Protein AF-A0A7V5YGA8-F1 (afdb_monomer_lite)

Radius of gyration: 15.55 Å; chains: 1; bounding box: 28×24×42 Å

Secondary structure (DSSP, 8-state):
---HHHHHHH--PPPHHHHHHHTT--GGGEEESSSS-EEEPTTHHHHHTTSPP-------

Structure (mmCIF, N/CA/C/O backbone):
data_AF-A0A7V5YGA8-F1
#
_entry.id   AF-A0A7V5YGA8-F1
#
loop_
_atom_site.group_PDB
_atom_site.id
_atom_site.type_symbol
_atom_site.label_atom_id
_atom_site.label_alt_id
_atom_site.label_comp_id
_atom_site.label_asym_id
_atom_site.label_entity_id
_atom_site.label_seq_id
_atom_site.pdbx_PDB_ins_code
_atom_site.Cartn_x
_atom_site.Cartn_y
_atom_site.Cartn_z
_atom_site.occupancy
_atom_site.B_iso_or_equiv
_atom_site.auth_seq_id
_atom_site.auth_comp_id
_atom_site.auth_asym_id
_atom_site.auth_atom_id
_atom_site.pdbx_PDB_model_num
ATOM 1 N N . MET A 1 1 ? -12.061 11.080 26.504 1.00 88.50 1 MET A N 1
ATOM 2 C CA . MET A 1 1 ? -11.153 10.800 25.370 1.00 88.50 1 MET A CA 1
ATOM 3 C C . MET A 1 1 ? -11.250 9.314 25.073 1.00 88.50 1 MET A C 1
ATOM 5 O O . MET A 1 1 ? -11.378 8.555 26.027 1.00 88.50 1 MET A O 1
ATOM 9 N N . LYS A 1 2 ? -11.300 8.911 23.800 1.00 95.19 2 LYS A N 1
ATOM 10 C CA . LYS A 1 2 ? -11.342 7.486 23.433 1.00 95.19 2 LYS A CA 1
ATOM 11 C C . LYS A 1 2 ? -9.941 6.883 23.535 1.00 95.19 2 LYS A C 1
ATOM 13 O O . LYS A 1 2 ? -8.970 7.616 23.371 1.00 95.19 2 LYS A O 1
ATOM 18 N N . SER A 1 3 ? -9.845 5.584 23.805 1.00 98.44 3 SER A N 1
ATOM 19 C CA . SER A 1 3 ? -8.581 4.850 23.673 1.00 98.44 3 SER A CA 1
ATOM 20 C C . SER A 1 3 ? -8.275 4.545 22.204 1.00 98.44 3 SER A C 1
ATOM 22 O O . SER A 1 3 ? -9.190 4.475 21.381 1.00 98.44 3 SER A O 1
ATOM 24 N N . ASP A 1 4 ? -7.008 4.290 21.876 1.00 98.31 4 ASP A N 1
ATOM 25 C CA . ASP A 1 4 ? -6.594 3.930 20.510 1.00 98.31 4 ASP A CA 1
ATOM 26 C C . ASP A 1 4 ? -7.340 2.699 19.980 1.00 98.31 4 ASP A C 1
ATOM 28 O O . ASP A 1 4 ? -7.745 2.661 18.819 1.00 98.31 4 ASP A O 1
ATOM 32 N N . LEU A 1 5 ? -7.604 1.715 20.849 1.00 98.12 5 LEU A N 1
ATOM 33 C CA . LEU A 1 5 ? -8.381 0.529 20.487 1.00 98.12 5 LEU A CA 1
ATOM 34 C C . LEU A 1 5 ? -9.822 0.887 20.102 1.00 98.12 5 LEU A C 1
ATOM 36 O O . LEU A 1 5 ? -10.331 0.366 19.113 1.00 98.12 5 LEU A O 1
ATOM 40 N N . GLN A 1 6 ? -10.469 1.782 20.857 1.00 98.50 6 GLN A N 1
ATOM 41 C CA . GLN A 1 6 ? -11.825 2.242 20.538 1.00 98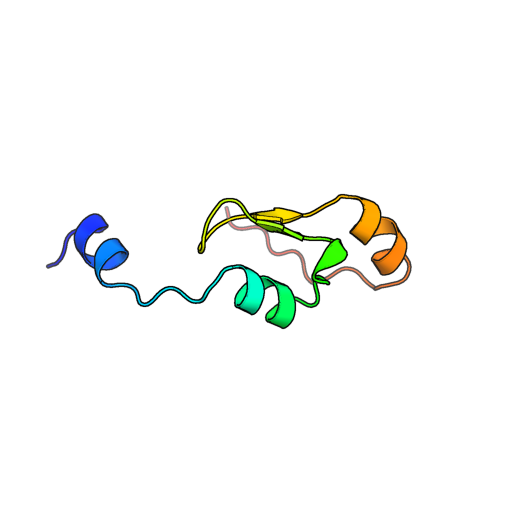.50 6 GLN A CA 1
ATOM 42 C C . GLN A 1 6 ? -11.850 2.977 19.196 1.00 98.50 6 GLN A C 1
ATOM 44 O O . GLN A 1 6 ? -12.735 2.733 18.381 1.00 98.50 6 GLN A O 1
ATOM 49 N N . ILE A 1 7 ? -10.853 3.827 18.934 1.00 98.31 7 ILE A N 1
ATOM 50 C CA . ILE A 1 7 ? -10.731 4.545 17.659 1.00 98.31 7 ILE A CA 1
ATOM 51 C C . ILE A 1 7 ? -10.540 3.552 16.500 1.00 98.31 7 ILE A C 1
ATOM 53 O O . ILE A 1 7 ? -11.225 3.660 15.484 1.00 98.31 7 ILE A O 1
ATOM 57 N N . ALA A 1 8 ? -9.669 2.551 16.657 1.00 97.81 8 ALA A N 1
ATOM 58 C CA . ALA A 1 8 ? -9.424 1.534 15.635 1.00 97.81 8 ALA A CA 1
ATOM 59 C C . ALA A 1 8 ? -10.661 0.661 15.351 1.00 97.81 8 ALA A C 1
ATOM 61 O O . ALA A 1 8 ? -10.925 0.326 14.198 1.00 97.81 8 ALA A O 1
ATOM 62 N N . GLN A 1 9 ? -11.436 0.307 16.382 1.00 97.75 9 GLN A N 1
ATOM 63 C CA . GLN A 1 9 ? -12.653 -0.505 16.246 1.00 97.75 9 GLN A CA 1
ATOM 64 C C . GLN A 1 9 ? -13.809 0.241 15.566 1.00 97.75 9 GLN A C 1
ATOM 66 O O . GLN A 1 9 ? -14.629 -0.387 14.899 1.00 97.75 9 GLN A O 1
ATOM 71 N N . GLU A 1 10 ? -13.885 1.564 15.716 1.00 98.06 10 GLU A N 1
ATOM 72 C CA . GLU A 1 10 ? -14.916 2.396 15.081 1.00 98.06 10 GLU A CA 1
ATOM 73 C C . GLU A 1 10 ? -14.627 2.713 13.603 1.00 98.06 10 GLU A C 1
ATOM 75 O O . GLU A 1 10 ? -15.498 3.227 12.892 1.00 98.06 10 GLU A O 1
ATOM 80 N N . ALA A 1 11 ? -13.417 2.416 13.118 1.00 97.75 11 ALA A N 1
ATOM 81 C CA . ALA A 1 11 ? -13.021 2.695 11.747 1.00 97.75 11 ALA A CA 1
ATOM 82 C C . ALA A 1 11 ? -13.856 1.893 10.732 1.00 97.75 11 ALA A C 1
ATOM 84 O O . ALA A 1 11 ? -14.012 0.674 10.821 1.00 97.75 11 ALA A O 1
ATOM 85 N N . LYS A 1 12 ? -14.347 2.577 9.693 1.00 97.56 12 LYS A N 1
ATOM 86 C CA . LYS A 1 12 ? -14.992 1.932 8.542 1.00 97.56 12 LYS A CA 1
ATOM 87 C C . LYS A 1 12 ? -13.925 1.491 7.545 1.00 97.56 12 LYS A C 1
ATOM 89 O O . LYS A 1 12 ? -13.478 2.282 6.718 1.00 97.56 12 LYS A O 1
ATOM 94 N N . LEU A 1 13 ? -13.508 0.233 7.644 1.00 97.56 13 LEU A N 1
ATOM 95 C CA . LEU A 1 13 ? -12.480 -0.330 6.770 1.00 97.56 13 LEU A CA 1
ATOM 96 C C . LEU A 1 13 ? -12.992 -0.492 5.331 1.00 97.56 13 LEU A C 1
ATOM 98 O O . LEU A 1 13 ? -14.080 -1.026 5.103 1.00 97.56 13 LEU A O 1
ATOM 102 N N . LYS A 1 14 ? -12.176 -0.079 4.356 1.00 98.06 14 LYS A N 1
ATOM 103 C CA . LYS A 1 14 ? -12.342 -0.476 2.952 1.00 98.06 14 LYS A CA 1
ATOM 104 C C . LYS A 1 14 ? -11.808 -1.904 2.761 1.00 98.06 14 LYS A C 1
ATOM 106 O O . LYS A 1 14 ? -10.801 -2.246 3.387 1.00 98.06 14 LYS A O 1
ATOM 111 N N . PRO A 1 15 ? -12.433 -2.746 1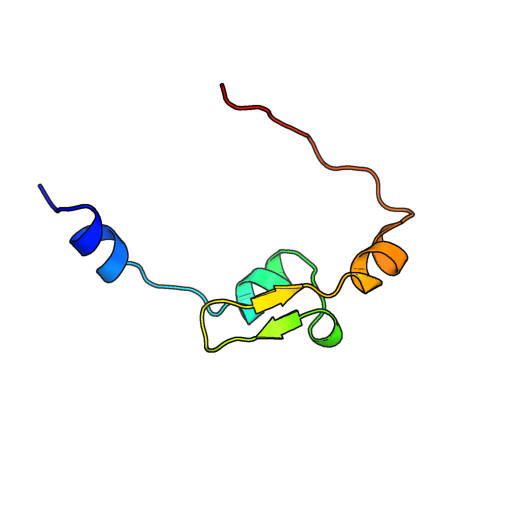.916 1.00 98.38 15 PRO A N 1
ATOM 112 C CA . PRO A 1 15 ? -11.880 -4.054 1.574 1.00 98.38 15 PRO A CA 1
ATOM 113 C C . PRO A 1 15 ? -10.467 -3.923 1.000 1.00 98.38 15 PRO A C 1
ATOM 115 O O . PRO A 1 15 ? -10.196 -3.003 0.229 1.00 98.38 15 PRO A O 1
ATOM 118 N N . ILE A 1 16 ? -9.573 -4.857 1.330 1.00 98.62 16 ILE A N 1
ATOM 119 C CA . ILE A 1 16 ? -8.176 -4.796 0.870 1.00 98.62 16 ILE A CA 1
ATOM 120 C C . ILE A 1 16 ? -8.060 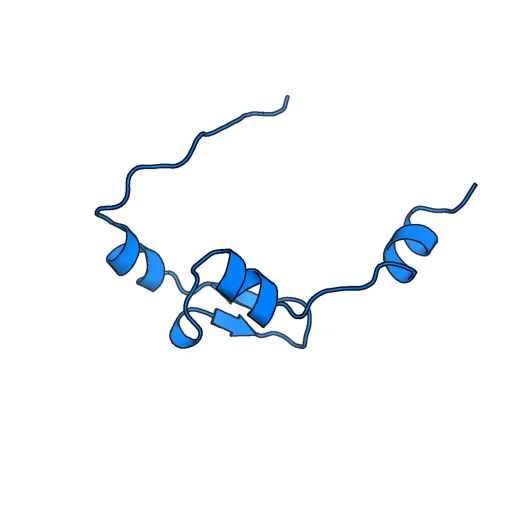-4.829 -0.660 1.00 98.62 16 ILE A C 1
ATOM 122 O O . ILE A 1 16 ? -7.176 -4.193 -1.222 1.00 98.62 16 ILE A O 1
ATOM 126 N N . THR A 1 17 ? -8.997 -5.493 -1.337 1.00 98.38 17 THR A N 1
ATOM 127 C CA . THR A 1 17 ? -9.089 -5.529 -2.802 1.00 98.38 17 THR A CA 1
ATOM 128 C C . THR A 1 17 ? -9.396 -4.157 -3.401 1.00 98.38 17 THR A C 1
ATOM 130 O O . THR A 1 17 ? -8.827 -3.798 -4.426 1.00 98.38 17 THR A O 1
ATOM 133 N N . GLN A 1 18 ? -10.234 -3.351 -2.738 1.00 98.44 18 GLN A N 1
ATOM 134 C CA . GLN A 1 18 ? -10.505 -1.977 -3.161 1.00 98.44 18 GLN A CA 1
ATOM 135 C C . GLN A 1 18 ? -9.253 -1.101 -3.016 1.00 98.44 18 GLN A C 1
ATOM 137 O O . GLN A 1 18 ? -8.928 -0.350 -3.929 1.00 98.44 18 GLN A O 1
ATOM 142 N N . ILE A 1 19 ? -8.534 -1.216 -1.892 1.00 98.38 19 ILE A N 1
ATOM 143 C CA . ILE A 1 19 ? -7.282 -0.474 -1.665 1.00 98.38 19 ILE A CA 1
ATOM 144 C C . ILE A 1 19 ? -6.219 -0.850 -2.707 1.00 98.38 19 ILE A C 1
ATOM 146 O O . ILE A 1 19 ? -5.556 0.030 -3.247 1.00 98.38 19 ILE A O 1
ATOM 150 N N . ALA A 1 20 ? -6.077 -2.142 -3.014 1.00 98.44 20 ALA A N 1
ATOM 151 C CA . ALA A 1 20 ? -5.143 -2.628 -4.026 1.00 98.44 20 ALA A CA 1
ATOM 152 C C . ALA A 1 20 ? -5.448 -2.043 -5.417 1.00 98.44 20 ALA A C 1
ATOM 154 O O . ALA A 1 20 ? -4.543 -1.532 -6.076 1.00 98.44 20 ALA A O 1
ATOM 155 N N . ALA A 1 21 ? -6.725 -2.029 -5.816 1.00 98.38 21 ALA A N 1
ATOM 156 C CA . ALA A 1 21 ? -7.155 -1.430 -7.077 1.00 98.38 21 ALA A CA 1
ATOM 157 C C . ALA A 1 21 ? -6.885 0.086 -7.129 1.00 98.38 21 ALA A C 1
ATOM 159 O O . ALA A 1 21 ? -6.361 0.578 -8.127 1.00 98.38 21 ALA A O 1
ATOM 160 N N . GLU A 1 22 ? -7.177 0.821 -6.046 1.00 98.38 22 GLU A N 1
ATOM 161 C CA . GLU A 1 22 ? -6.863 2.256 -5.922 1.00 98.38 22 GLU A CA 1
ATOM 162 C C . GLU A 1 22 ? -5.345 2.528 -6.027 1.00 98.38 22 GLU A C 1
ATOM 164 O O . GLU A 1 22 ? -4.942 3.569 -6.543 1.00 98.38 22 GLU A O 1
ATOM 169 N N . ALA A 1 23 ? -4.503 1.581 -5.597 1.00 97.19 23 ALA A N 1
ATOM 170 C CA . ALA A 1 23 ? -3.043 1.645 -5.709 1.00 97.19 23 ALA A CA 1
ATOM 171 C C . ALA A 1 23 ? -2.481 1.125 -7.054 1.00 97.19 23 ALA A C 1
ATOM 173 O O . ALA A 1 23 ? -1.272 1.192 -7.278 1.00 97.19 23 ALA A O 1
ATOM 174 N N . GLY A 1 24 ? -3.322 0.607 -7.959 1.00 97.06 24 GLY A N 1
ATOM 175 C CA . GLY A 1 24 ? -2.893 0.057 -9.253 1.00 97.06 24 GLY A CA 1
ATOM 176 C C . GLY A 1 24 ? -2.232 -1.331 -9.188 1.00 97.06 24 GLY A C 1
ATOM 177 O O . GLY A 1 24 ? -1.458 -1.684 -10.089 1.00 97.06 24 GLY A O 1
ATOM 178 N N . ILE A 1 25 ? -2.517 -2.095 -8.129 1.00 98.25 25 ILE A N 1
ATOM 179 C CA . ILE A 1 25 ? -2.179 -3.518 -7.994 1.00 98.25 25 ILE A CA 1
ATOM 180 C C . ILE A 1 25 ? -3.304 -4.332 -8.637 1.00 98.25 25 ILE A C 1
ATOM 182 O O . ILE A 1 25 ? -4.479 -4.129 -8.315 1.00 98.25 25 I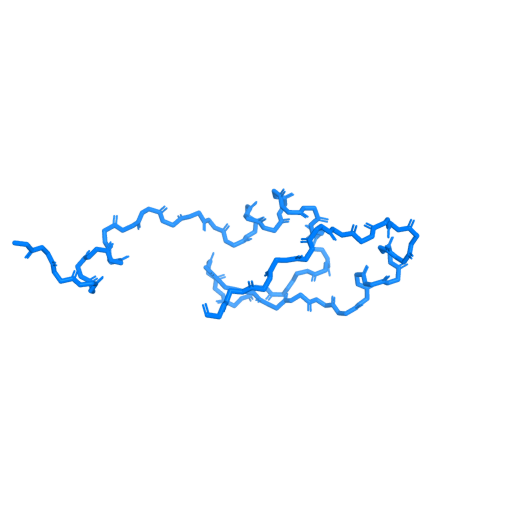LE A O 1
ATOM 186 N N . ASN A 1 26 ? -2.950 -5.236 -9.547 1.00 97.62 26 ASN A N 1
ATOM 187 C CA . ASN A 1 26 ? -3.928 -6.063 -10.242 1.00 97.62 26 ASN A CA 1
ATOM 188 C C . ASN A 1 26 ? -4.422 -7.205 -9.336 1.00 97.62 26 ASN A C 1
ATOM 190 O O . ASN A 1 26 ? -3.765 -7.592 -8.369 1.00 97.62 26 ASN A O 1
ATOM 194 N N . GLU A 1 27 ? -5.593 -7.763 -9.646 1.00 97.00 27 GLU A N 1
ATOM 195 C CA . GLU A 1 27 ? -6.205 -8.830 -8.841 1.00 97.00 27 GLU A CA 1
ATOM 196 C C . GLU A 1 27 ? -5.347 -10.105 -8.797 1.00 97.00 27 GLU A C 1
ATOM 198 O O . GLU A 1 27 ? -5.239 -10.744 -7.753 1.00 97.00 27 GLU A O 1
ATOM 203 N N . ASP A 1 28 ? -4.685 -10.445 -9.902 1.00 97.31 28 ASP A N 1
ATOM 204 C CA . ASP A 1 28 ? -3.796 -11.601 -10.031 1.00 97.31 28 ASP A CA 1
ATOM 205 C C . ASP A 1 28 ? -2.458 -11.433 -9.295 1.00 97.31 28 ASP A C 1
ATOM 207 O O . ASP A 1 28 ? -1.798 -12.430 -9.001 1.00 97.31 28 ASP A O 1
ATOM 211 N N . GLU A 1 29 ? -2.093 -10.207 -8.923 1.00 98.12 29 GLU A N 1
ATOM 212 C CA . GLU A 1 29 ? -0.890 -9.861 -8.151 1.00 98.12 29 GLU A CA 1
ATOM 213 C C . GLU A 1 29 ? -1.152 -9.829 -6.635 1.00 98.12 29 GLU A C 1
ATOM 215 O O . GLU A 1 29 ? -0.231 -9.634 -5.836 1.00 98.12 29 GLU A O 1
ATOM 220 N N . LEU A 1 30 ? -2.408 -10.018 -6.218 1.00 98.31 30 LEU A N 1
ATOM 221 C CA . LEU A 1 30 ? -2.848 -9.915 -4.832 1.00 98.31 30 LEU A CA 1
ATOM 222 C C . LEU A 1 30 ? -3.235 -11.289 -4.271 1.00 98.31 30 LEU A C 1
ATOM 224 O O . LEU A 1 30 ? -3.985 -12.045 -4.878 1.00 98.31 30 LEU A O 1
ATOM 228 N N . GLU A 1 31 ? -2.775 -11.602 -3.061 1.00 98.44 31 GLU A N 1
ATOM 229 C CA . GLU A 1 31 ? -3.166 -12.809 -2.325 1.00 98.44 31 GLU A CA 1
ATOM 230 C C . GLU A 1 31 ? -3.886 -12.421 -1.017 1.00 98.44 31 GLU A C 1
ATOM 232 O O . GLU A 1 31 ? -3.227 -12.074 -0.029 1.00 98.44 31 GLU A O 1
ATOM 237 N N . PRO A 1 32 ? -5.236 -12.415 -0.982 1.00 98.19 32 PRO A N 1
ATOM 238 C CA . PRO A 1 32 ? -6.002 -11.997 0.192 1.00 98.19 32 PRO A CA 1
ATOM 239 C C . PRO A 1 32 ? -5.961 -12.996 1.356 1.00 98.19 32 PRO A C 1
ATOM 241 O O . PRO A 1 32 ? -6.149 -14.196 1.185 1.00 98.19 32 PRO A O 1
ATOM 244 N N . PHE A 1 33 ? -5.852 -12.474 2.580 1.00 98.31 33 PHE A N 1
ATOM 245 C CA . PHE A 1 33 ? -5.956 -13.221 3.838 1.00 98.31 33 PHE A CA 1
ATOM 246 C C . PHE A 1 33 ? -7.137 -12.683 4.655 1.00 98.31 33 PHE A C 1
ATOM 248 O O . PHE A 1 33 ? -6.983 -11.978 5.659 1.00 98.31 33 PHE A O 1
ATOM 255 N N . GLY A 1 34 ? -8.347 -13.006 4.199 1.00 97.25 34 GLY A N 1
ATOM 256 C CA . GLY A 1 34 ? -9.582 -12.392 4.681 1.00 97.25 34 GLY A CA 1
ATOM 257 C C . GLY A 1 34 ? -9.853 -11.042 4.008 1.00 97.25 34 GLY A C 1
ATOM 258 O O . GLY A 1 34 ? -9.323 -10.745 2.944 1.00 97.25 34 GLY A O 1
ATOM 259 N N . LYS A 1 35 ? -10.711 -10.215 4.618 1.00 97.88 35 LYS A N 1
ATOM 260 C CA . LYS A 1 35 ? -11.245 -8.997 3.973 1.00 97.88 35 LYS A CA 1
ATOM 261 C C . LYS A 1 35 ? -10.303 -7.788 3.989 1.00 97.88 35 LYS A C 1
ATOM 263 O O . LYS A 1 35 ? -10.482 -6.879 3.184 1.00 97.88 35 LYS A O 1
ATOM 268 N N . TRP A 1 36 ? -9.346 -7.749 4.916 1.00 98.31 36 TRP A N 1
ATOM 269 C CA . TRP A 1 36 ? -8.663 -6.502 5.304 1.00 98.31 36 TRP A CA 1
ATOM 270 C C . TRP A 1 36 ? -7.141 -6.532 5.143 1.00 98.31 36 TRP A C 1
ATOM 272 O O . TRP A 1 36 ? -6.482 -5.539 5.427 1.00 98.31 36 TRP A O 1
ATOM 282 N N . LYS A 1 37 ? -6.567 -7.659 4.713 1.00 98.12 37 LYS A N 1
ATOM 283 C CA . LYS A 1 37 ? -5.118 -7.830 4.555 1.00 98.12 37 LYS A CA 1
ATOM 284 C C . LYS A 1 37 ? -4.812 -8.805 3.424 1.00 98.12 37 LYS A C 1
ATOM 286 O O . LYS A 1 37 ? -5.602 -9.710 3.163 1.00 98.12 37 LYS A O 1
ATOM 291 N N . ALA A 1 38 ? -3.675 -8.611 2.772 1.00 98.62 38 ALA A N 1
ATOM 292 C CA . ALA A 1 38 ? -3.231 -9.395 1.629 1.00 98.62 38 ALA A CA 1
ATOM 293 C C . ALA A 1 38 ? -1.698 -9.384 1.540 1.00 98.62 38 ALA A C 1
ATOM 295 O O . ALA A 1 38 ? -1.051 -8.519 2.136 1.00 98.62 38 ALA A O 1
ATOM 296 N N . LYS A 1 39 ? -1.123 -10.325 0.791 1.00 98.62 39 LYS A N 1
ATOM 297 C CA . LYS A 1 39 ? 0.249 -10.233 0.278 1.00 98.62 39 LYS A CA 1
ATOM 298 C C . LYS A 1 39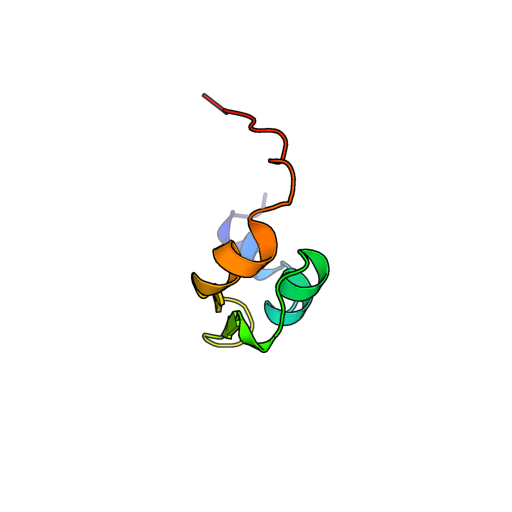 ? 0.217 -9.724 -1.162 1.00 98.62 39 LYS A C 1
ATOM 300 O O . LYS A 1 39 ? -0.749 -9.974 -1.877 1.00 98.62 39 LYS A O 1
ATOM 305 N N . VAL A 1 40 ? 1.275 -9.026 -1.566 1.00 98.50 40 VAL A N 1
ATOM 306 C CA . VAL A 1 40 ? 1.519 -8.645 -2.963 1.00 98.50 40 VAL A CA 1
ATOM 307 C C . VAL A 1 40 ? 2.581 -9.589 -3.509 1.00 98.50 40 VAL A C 1
ATOM 309 O O . VAL A 1 40 ? 3.608 -9.805 -2.859 1.00 98.50 40 VAL A O 1
ATOM 312 N N . LYS A 1 41 ? 2.314 -10.190 -4.664 1.00 98.31 41 LYS A N 1
ATOM 313 C CA . LYS A 1 41 ? 3.270 -11.047 -5.361 1.00 98.31 41 LYS A CA 1
ATOM 314 C C . LYS A 1 41 ? 4.402 -10.196 -5.940 1.00 98.31 41 LYS A C 1
ATOM 316 O O . LYS A 1 41 ? 4.201 -9.044 -6.305 1.00 98.31 41 LYS A O 1
ATOM 321 N N . LEU A 1 42 ? 5.616 -10.748 -5.981 1.00 98.06 42 LEU A N 1
ATOM 322 C CA . LEU A 1 42 ? 6.805 -10.005 -6.425 1.00 98.06 42 LEU A CA 1
ATOM 323 C C . LEU A 1 42 ? 6.906 -9.864 -7.952 1.00 98.06 42 LEU A C 1
ATOM 325 O O . LEU A 1 42 ? 7.648 -9.010 -8.426 1.00 98.06 42 LEU A O 1
ATOM 329 N N . ASP A 1 43 ? 6.151 -10.658 -8.709 1.00 96.56 43 ASP A N 1
ATOM 330 C CA . ASP A 1 43 ? 6.034 -10.562 -10.172 1.00 96.56 43 ASP A CA 1
ATOM 331 C C . ASP A 1 43 ? 5.533 -9.187 -10.648 1.00 96.56 43 ASP A C 1
ATOM 333 O O . ASP A 1 43 ? 5.884 -8.757 -11.747 1.00 96.56 43 ASP A O 1
ATOM 337 N N . ILE A 1 44 ? 4.826 -8.440 -9.791 1.00 98.00 44 ILE A N 1
ATOM 338 C CA . ILE A 1 44 ? 4.452 -7.041 -10.034 1.00 98.00 44 ILE A CA 1
ATOM 339 C C . ILE A 1 44 ? 5.655 -6.163 -10.420 1.00 98.00 44 ILE A C 1
ATOM 341 O O . ILE A 1 44 ? 5.512 -5.232 -11.213 1.00 98.00 44 ILE A O 1
ATOM 345 N N . LEU A 1 45 ? 6.853 -6.456 -9.900 1.00 97.62 45 LEU A N 1
ATOM 346 C CA . LEU A 1 45 ? 8.060 -5.678 -10.185 1.00 97.62 45 LEU A CA 1
ATOM 347 C C . LEU A 1 45 ? 8.446 -5.746 -11.668 1.00 97.62 45 LEU A C 1
ATOM 349 O O . LEU A 1 45 ? 8.886 -4.743 -12.222 1.00 97.62 45 LEU A O 1
ATOM 353 N N . GLU A 1 46 ? 8.192 -6.870 -12.342 1.00 97.31 46 GLU A N 1
ATOM 354 C CA . GLU A 1 46 ? 8.454 -7.017 -13.779 1.00 97.31 46 GLU A CA 1
ATOM 355 C C . GLU A 1 46 ? 7.533 -6.127 -14.623 1.00 97.31 46 GLU A C 1
ATOM 357 O O . GLU A 1 46 ? 7.965 -5.539 -15.616 1.00 97.31 46 GLU A O 1
ATOM 362 N N . ARG A 1 47 ? 6.267 -5.974 -14.213 1.00 97.12 47 ARG A N 1
ATOM 363 C CA . ARG A 1 47 ? 5.303 -5.072 -14.867 1.00 97.12 47 ARG A CA 1
ATOM 364 C C . ARG A 1 47 ? 5.646 -3.603 -14.629 1.00 97.12 47 ARG A C 1
ATOM 366 O O . ARG A 1 47 ? 5.382 -2.759 -15.486 1.00 97.12 47 ARG A O 1
ATOM 373 N N . LEU A 1 48 ? 6.181 -3.289 -13.451 1.00 97.25 48 LEU A N 1
ATOM 374 C CA . LEU A 1 48 ? 6.456 -1.919 -13.019 1.00 97.25 48 LEU A CA 1
ATOM 375 C C . LEU A 1 48 ? 7.881 -1.441 -13.331 1.00 97.25 48 LEU A C 1
ATOM 377 O O . LEU A 1 48 ? 8.149 -0.264 -13.119 1.00 97.25 48 LEU A O 1
ATOM 381 N N . LYS A 1 49 ? 8.758 -2.298 -13.868 1.00 97.69 49 LYS A N 1
ATOM 382 C CA . LYS A 1 49 ? 10.194 -2.029 -14.078 1.00 97.69 49 LYS A CA 1
ATOM 383 C C . LYS A 1 49 ? 10.532 -0.729 -14.822 1.00 97.69 49 LYS A C 1
ATOM 385 O O . LYS A 1 49 ? 11.574 -0.142 -14.568 1.00 97.69 49 LYS A O 1
ATOM 390 N N . ASP A 1 50 ? 9.660 -0.290 -15.731 1.00 97.75 50 ASP A N 1
ATOM 391 C CA . ASP A 1 50 ? 9.873 0.900 -16.566 1.00 97.75 50 ASP A CA 1
ATOM 392 C C . ASP A 1 50 ? 9.175 2.152 -16.000 1.00 97.75 50 ASP A C 1
ATOM 394 O O . ASP A 1 50 ? 9.210 3.226 -16.608 1.00 97.75 50 ASP A O 1
ATOM 398 N N . ARG A 1 51 ? 8.495 2.041 -14.848 1.00 96.50 51 ARG A N 1
ATOM 399 C CA . ARG A 1 51 ? 7.866 3.189 -14.189 1.00 96.50 51 ARG A CA 1
ATOM 400 C C . ARG A 1 51 ? 8.904 3.969 -13.380 1.00 96.50 51 ARG A C 1
ATOM 402 O O . ARG A 1 51 ? 9.720 3.359 -12.699 1.00 96.50 51 ARG A O 1
ATOM 409 N N . PRO A 1 52 ? 8.857 5.312 -13.401 1.00 97.50 52 PRO A N 1
ATOM 410 C CA . PRO A 1 52 ? 9.717 6.112 -12.545 1.00 97.50 52 PRO A CA 1
ATOM 411 C C . PRO A 1 52 ? 9.364 5.895 -11.071 1.00 97.50 52 PRO A C 1
ATOM 413 O O . PRO A 1 52 ? 8.187 5.774 -10.718 1.00 97.50 52 PRO A O 1
ATOM 416 N N . ASP A 1 53 ? 10.383 5.925 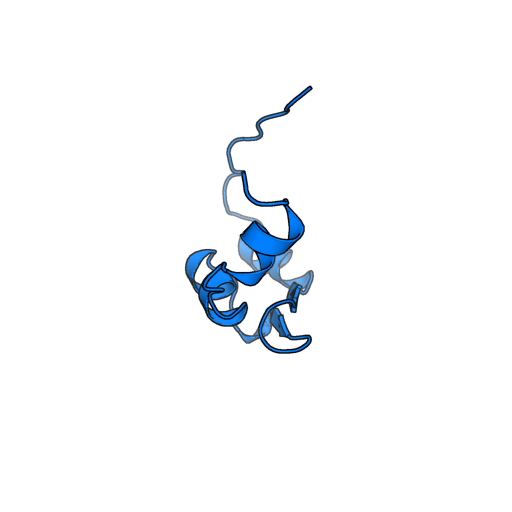-10.218 1.00 97.44 53 ASP A N 1
ATOM 417 C CA . ASP A 1 53 ? 10.199 5.841 -8.774 1.00 97.44 53 ASP A CA 1
ATOM 418 C C . ASP A 1 53 ? 9.353 7.004 -8.234 1.00 97.44 53 ASP A C 1
ATOM 420 O O . ASP A 1 53 ? 9.422 8.154 -8.691 1.00 97.44 53 ASP A O 1
ATOM 424 N N . GLY A 1 54 ? 8.552 6.692 -7.214 1.00 96.38 54 GLY A N 1
ATOM 425 C CA . GLY A 1 54 ? 7.809 7.684 -6.445 1.00 96.38 54 GLY A CA 1
ATOM 426 C C . GLY A 1 54 ? 8.725 8.582 -5.608 1.00 96.38 54 GLY A C 1
ATOM 427 O O . GLY A 1 54 ? 9.939 8.405 -5.527 1.00 96.38 54 GLY A O 1
ATOM 428 N N . LYS A 1 55 ? 8.137 9.574 -4.935 1.00 98.12 55 LYS A N 1
ATOM 429 C CA . LYS A 1 55 ? 8.885 10.392 -3.973 1.00 98.12 55 LYS A CA 1
ATOM 430 C C . LYS A 1 55 ? 9.123 9.592 -2.693 1.00 98.12 55 LYS A C 1
ATOM 432 O O . LYS A 1 55 ? 8.170 9.117 -2.084 1.00 98.12 55 LYS A O 1
ATOM 437 N N . TYR A 1 56 ? 10.383 9.489 -2.287 1.00 97.88 56 TYR A N 1
ATOM 438 C CA . TYR A 1 56 ? 10.786 8.884 -1.022 1.00 97.88 56 TYR A CA 1
ATOM 439 C C . TYR A 1 56 ? 10.894 9.966 0.062 1.00 97.88 56 TYR A C 1
ATOM 441 O O . TYR A 1 56 ? 11.602 10.956 -0.130 1.00 97.88 56 TYR A O 1
ATOM 449 N N . ILE A 1 57 ? 10.166 9.795 1.169 1.00 97.69 57 ILE A N 1
ATOM 450 C CA . ILE A 1 57 ? 10.165 10.704 2.324 1.00 97.69 57 ILE A CA 1
ATOM 451 C C . ILE A 1 57 ? 10.538 9.881 3.557 1.00 97.69 57 ILE A C 1
ATOM 453 O O . ILE A 1 57 ? 9.806 8.962 3.921 1.00 97.69 57 ILE A O 1
ATOM 457 N N . ASP A 1 58 ? 11.661 10.224 4.182 1.00 97.69 58 ASP A N 1
ATOM 458 C CA . ASP A 1 58 ? 12.140 9.615 5.424 1.00 97.69 58 ASP A CA 1
ATOM 459 C C . ASP A 1 58 ? 11.672 10.443 6.631 1.00 97.69 58 ASP A C 1
ATOM 461 O O . ASP A 1 58 ? 11.822 11.667 6.639 1.00 97.69 58 ASP A O 1
ATOM 465 N N . VAL A 1 59 ? 11.072 9.788 7.627 1.00 96.88 59 VAL A N 1
ATOM 466 C CA . VAL A 1 59 ? 10.552 10.421 8.849 1.00 96.88 59 VAL A CA 1
ATOM 467 C C . VAL A 1 59 ? 11.371 9.899 10.026 1.00 96.88 59 VAL A C 1
ATOM 469 O O . VAL A 1 59 ? 11.231 8.736 10.402 1.00 96.88 59 VAL A O 1
ATOM 472 N N . THR A 1 60 ? 12.204 10.768 10.602 1.00 94.38 60 THR A N 1
ATOM 473 C CA . THR A 1 60 ? 13.062 10.502 11.769 1.00 94.38 60 THR A CA 1
ATOM 474 C C . THR A 1 60 ? 12.775 11.454 12.923 1.00 94.38 60 THR A C 1
ATOM 476 O O . THR A 1 60 ? 12.081 12.473 12.704 1.00 94.38 60 THR A O 1
#

Sequence (60 aa):
MKSDLQIAQEAKLKPITQIAAEAGINEDELEPFGKWKAKVKLDILERLKDRPDGKYIDVT

pLDDT: mean 97.61, std 1.42, range [88.5, 98.62]

Foldseek 3Di:
DDDPVRVVVPDDADFPVVVCVVVVHDPVQWADPPGHDTDGHPCVCVVCVPPDDDDDDDDD